Protein AF-A0A4Q1KDC5-F1 (afdb_monomer)

Mean predicted aligned error: 5.72 Å

Solvent-accessible surface area (backbone atoms only — not comparable to full-atom values): 8717 Å² total; per-residue (Å²): 98,56,55,63,72,27,31,65,87,78,58,46,67,52,61,48,80,42,80,49,86,66,53,75,82,44,63,46,51,32,33,32,24,74,80,78,66,52,34,23,33,65,55,62,52,84,46,27,82,59,33,82,84,39,62,43,54,43,39,74,58,56,58,97,79,34,64,72,46,90,85,23,67,62,53,69,46,56,68,64,36,50,54,49,54,52,47,41,71,77,68,51,86,58,68,47,60,67,56,30,37,58,31,81,89,41,100,75,36,44,57,71,63,51,44,98,85,69,47,74,42,63,95,60,50,24,48,23,32,39,50,40,62,72,52,51,48,57,50,52,51,51,56,53,61,64,64,70,75,120

Structure (mmCIF, N/CA/C/O backbone):
data_AF-A0A4Q1KDC5-F1
#
_entry.id   AF-A0A4Q1KDC5-F1
#
loop_
_atom_site.group_PDB
_atom_site.id
_atom_site.type_symbol
_atom_site.label_atom_id
_atom_site.label_alt_id
_atom_site.label_comp_id
_atom_site.label_asym_id
_atom_site.label_entity_id
_atom_site.label_seq_id
_atom_site.pdbx_PDB_ins_code
_atom_site.Cartn_x
_atom_site.Cartn_y
_atom_site.Cartn_z
_atom_site.occupancy
_atom_site.B_iso_or_equiv
_atom_site.auth_seq_id
_atom_site.auth_comp_id
_atom_site.auth_asym_id
_atom_site.auth_atom_id
_atom_site.pdbx_PDB_model_num
ATOM 1 N N . MET A 1 1 ? 8.330 -9.241 2.606 1.00 61.66 1 MET A N 1
ATOM 2 C CA . MET A 1 1 ? 6.886 -9.536 2.755 1.00 61.66 1 MET A CA 1
ATOM 3 C C . MET A 1 1 ? 6.658 -10.971 2.334 1.00 61.66 1 MET A C 1
ATOM 5 O O . MET A 1 1 ? 7.543 -11.548 1.721 1.00 61.66 1 MET A O 1
ATOM 9 N N . LYS A 1 2 ? 5.514 -11.543 2.694 1.00 80.31 2 LYS A N 1
ATOM 10 C CA . LYS A 1 2 ? 5.098 -12.843 2.160 1.00 80.31 2 LYS A CA 1
ATOM 11 C C . LYS A 1 2 ? 4.669 -12.682 0.698 1.00 80.31 2 LYS A C 1
ATOM 13 O O . LYS A 1 2 ? 4.462 -11.548 0.260 1.00 80.31 2 LYS A O 1
ATOM 18 N N . GLY A 1 3 ? 4.607 -13.791 -0.035 1.00 78.00 3 GLY A N 1
ATOM 19 C CA . GLY A 1 3 ? 4.250 -13.806 -1.453 1.00 78.00 3 GLY A CA 1
ATOM 20 C C . GLY A 1 3 ? 2.840 -13.277 -1.725 1.00 78.00 3 GLY A C 1
ATOM 21 O O . GLY A 1 3 ? 2.031 -13.110 -0.810 1.00 78.00 3 GLY A O 1
ATOM 22 N N . ALA A 1 4 ? 2.546 -13.017 -2.999 1.00 83.94 4 ALA A N 1
ATOM 23 C CA . ALA A 1 4 ? 1.247 -12.522 -3.464 1.00 83.94 4 ALA A CA 1
ATOM 24 C C . ALA A 1 4 ? 0.065 -13.430 -3.067 1.00 83.94 4 ALA A C 1
ATOM 26 O O . ALA A 1 4 ? -1.047 -12.964 -2.815 1.00 83.94 4 ALA A O 1
ATOM 27 N N . ASP A 1 5 ? 0.319 -14.732 -2.968 1.00 87.19 5 ASP A N 1
ATOM 28 C CA . ASP A 1 5 ? -0.627 -15.799 -2.642 1.00 87.19 5 ASP A CA 1
ATOM 29 C C . ASP A 1 5 ? -0.627 -16.187 -1.149 1.00 87.19 5 ASP A C 1
ATOM 31 O O . ASP A 1 5 ? -1.257 -17.163 -0.741 1.00 87.19 5 ASP A O 1
ATOM 35 N N . GLN A 1 6 ? 0.065 -15.426 -0.300 1.00 92.50 6 GLN A N 1
ATOM 36 C CA . GLN A 1 6 ? 0.235 -15.751 1.112 1.00 92.50 6 GLN A CA 1
ATOM 37 C C . GLN A 1 6 ? -0.365 -14.693 2.029 1.00 92.50 6 GLN A C 1
ATOM 39 O O . GLN A 1 6 ? -0.186 -13.489 1.853 1.00 92.50 6 GLN A O 1
ATOM 44 N N . CYS A 1 7 ? -1.008 -15.153 3.103 1.00 94.69 7 CYS A N 1
ATOM 45 C CA . CYS A 1 7 ? -1.509 -14.267 4.143 1.00 94.69 7 CYS A CA 1
ATOM 46 C C . CYS A 1 7 ? -0.368 -13.448 4.774 1.00 94.69 7 CYS A C 1
ATOM 48 O O . CYS A 1 7 ? 0.536 -14.047 5.372 1.00 94.69 7 CYS A O 1
ATOM 50 N N . PRO A 1 8 ? -0.438 -12.102 4.789 1.00 93.38 8 PRO A N 1
ATOM 51 C CA . PRO A 1 8 ? 0.622 -11.259 5.337 1.00 93.38 8 PRO A CA 1
ATOM 52 C C . PRO A 1 8 ? 0.882 -11.506 6.829 1.00 93.38 8 PRO A C 1
ATOM 54 O O . PRO A 1 8 ? 2.013 -11.354 7.295 1.00 93.38 8 PRO A O 1
ATOM 57 N N . ARG A 1 9 ? -0.105 -12.021 7.576 1.00 93.31 9 ARG A N 1
ATOM 58 C CA . ARG A 1 9 ? 0.010 -12.300 9.016 1.00 93.31 9 ARG A CA 1
ATOM 59 C C . ARG A 1 9 ? 0.535 -13.693 9.358 1.00 93.31 9 ARG A C 1
ATOM 61 O O . ARG A 1 9 ? 1.488 -13.785 10.124 1.00 93.31 9 ARG A O 1
ATOM 68 N N . CYS A 1 10 ? 0.063 -14.762 8.706 1.00 94.62 10 CYS A N 1
ATOM 69 C CA . CYS A 1 10 ? 0.458 -16.143 9.055 1.00 94.62 10 CYS A CA 1
ATOM 70 C C . CYS A 1 10 ? 1.095 -16.982 7.926 1.00 94.62 10 CYS A C 1
ATOM 72 O O . CYS A 1 10 ? 1.433 -18.129 8.171 1.00 94.62 10 CYS A O 1
ATOM 74 N N . ALA A 1 11 ? 1.282 -16.436 6.715 1.00 93.81 11 ALA A N 1
ATOM 75 C CA . ALA A 1 11 ? 1.829 -17.144 5.538 1.00 93.81 11 ALA A CA 1
ATOM 76 C C . ALA A 1 11 ? 0.982 -18.299 4.991 1.00 93.81 11 ALA A C 1
ATOM 78 O O . ALA A 1 11 ? 1.362 -18.914 3.997 1.00 93.81 11 ALA A O 1
ATOM 79 N N . SER A 1 12 ? -0.189 -18.552 5.578 1.00 95.75 12 SER A N 1
ATOM 80 C CA . SER A 1 12 ? -1.162 -19.482 5.018 1.00 95.75 12 SER A CA 1
ATOM 81 C C . SER A 1 12 ? -1.530 -19.089 3.586 1.00 95.75 12 SER A C 1
ATOM 83 O O . SER A 1 12 ? -1.809 -17.919 3.316 1.00 95.75 12 SER A O 1
ATOM 85 N N . ARG A 1 13 ? -1.578 -20.093 2.707 1.00 95.31 13 ARG A N 1
ATOM 86 C CA . ARG A 1 13 ? -2.133 -20.012 1.346 1.00 95.31 13 ARG A CA 1
ATOM 87 C C . ARG A 1 13 ? -3.637 -20.312 1.313 1.00 95.31 13 ARG A C 1
ATOM 89 O O . ARG A 1 13 ? -4.276 -20.200 0.279 1.00 95.31 13 ARG A O 1
ATOM 96 N N . ARG A 1 14 ? -4.231 -20.697 2.451 1.00 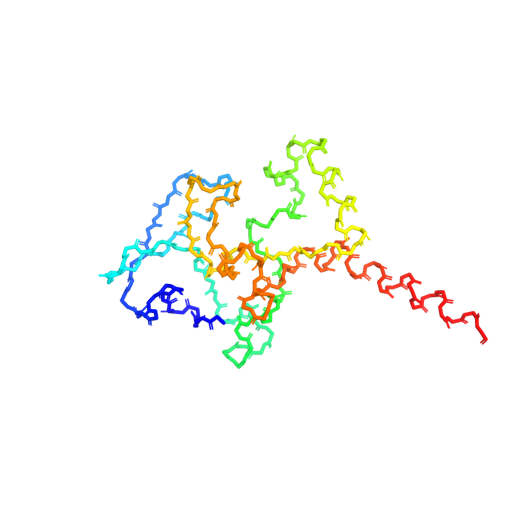97.00 14 ARG A N 1
ATOM 97 C CA . ARG A 1 14 ? -5.678 -20.908 2.565 1.00 97.00 14 ARG A CA 1
ATOM 98 C C . ARG A 1 14 ? -6.364 -19.554 2.685 1.00 97.00 14 ARG A C 1
ATOM 100 O O . ARG A 1 14 ? -6.318 -18.932 3.752 1.00 97.00 14 ARG A O 1
ATOM 107 N N . HIS A 1 15 ? -7.005 -19.118 1.612 1.00 96.81 15 HIS A N 1
ATOM 108 C CA . HIS A 1 15 ? -7.730 -17.858 1.566 1.00 96.81 15 HIS A CA 1
ATOM 109 C C . HIS A 1 15 ? -8.951 -17.927 0.648 1.00 96.81 15 HIS A C 1
ATOM 111 O O . HIS A 1 15 ? -9.048 -18.801 -0.210 1.00 96.81 15 HIS A O 1
ATOM 117 N N . SER A 1 16 ? -9.864 -16.982 0.835 1.00 96.56 16 SER A N 1
ATOM 118 C CA . SER A 1 16 ? -11.010 -16.737 -0.037 1.00 96.56 16 SER A CA 1
ATOM 119 C C . SER A 1 16 ? -11.033 -15.269 -0.435 1.00 96.56 16 SER A C 1
ATOM 121 O O . SER A 1 16 ? -10.729 -14.405 0.392 1.00 96.56 16 SER A O 1
ATOM 123 N N . ASP A 1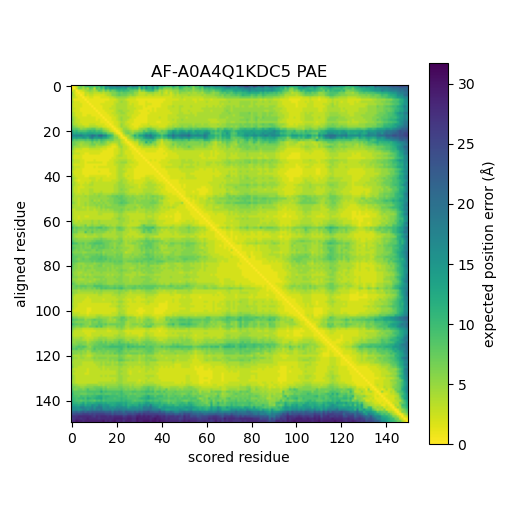 17 ? -11.419 -14.993 -1.672 1.00 95.75 17 ASP A N 1
ATOM 124 C CA . ASP A 1 17 ? -11.610 -13.628 -2.147 1.00 95.75 17 ASP A CA 1
ATOM 125 C C . ASP A 1 17 ? -13.067 -13.210 -1.892 1.00 95.75 17 ASP A C 1
ATOM 127 O O . ASP A 1 17 ? -14.005 -13.974 -2.118 1.00 95.75 17 ASP A O 1
ATOM 131 N N . VAL A 1 18 ? -13.246 -12.003 -1.365 1.00 93.19 18 VAL A N 1
ATOM 132 C CA . VAL A 1 18 ? -14.525 -11.425 -0.952 1.00 93.19 18 VAL A CA 1
ATOM 133 C C . VAL A 1 18 ? -14.693 -10.098 -1.679 1.00 93.19 18 VAL A C 1
ATOM 135 O O . VAL A 1 18 ? -13.789 -9.259 -1.664 1.00 93.19 18 VAL A O 1
ATOM 138 N N . GLN A 1 19 ? -15.846 -9.915 -2.321 1.00 91.62 19 GLN A N 1
ATOM 139 C CA . GLN A 1 19 ? -16.219 -8.632 -2.912 1.00 91.62 19 GLN A CA 1
ATOM 140 C C . GLN A 1 19 ? -16.768 -7.702 -1.831 1.00 91.62 19 GLN A C 1
ATOM 142 O O . GLN A 1 19 ? -17.465 -8.146 -0.919 1.00 91.62 19 GLN A O 1
ATOM 147 N N . GLN A 1 20 ? -16.446 -6.419 -1.929 1.00 83.75 20 GLN A N 1
ATOM 148 C CA . GLN A 1 20 ? -16.893 -5.400 -0.993 1.00 83.75 20 GLN A CA 1
ATOM 149 C C . GLN A 1 20 ? -17.209 -4.083 -1.704 1.00 83.75 20 GLN A C 1
ATOM 151 O O . GLN A 1 20 ? -16.537 -3.691 -2.661 1.00 83.75 20 GLN A O 1
ATOM 156 N N . ASP A 1 21 ? -18.229 -3.397 -1.194 1.00 76.62 21 ASP A N 1
ATOM 157 C CA . ASP A 1 21 ? -18.782 -2.186 -1.808 1.00 76.62 21 ASP A CA 1
ATOM 158 C C . ASP A 1 21 ? -18.123 -0.888 -1.299 1.00 76.62 21 ASP A C 1
ATOM 160 O O . ASP A 1 21 ? -18.364 0.199 -1.831 1.00 76.62 21 ASP A O 1
ATOM 164 N N . LEU A 1 22 ? -17.247 -0.973 -0.292 1.00 67.38 22 LEU A N 1
ATOM 165 C CA . LEU A 1 22 ? -16.485 0.141 0.292 1.00 67.38 22 LEU A CA 1
ATOM 166 C C . LEU A 1 22 ? -15.272 0.511 -0.589 1.00 67.38 22 LEU A C 1
ATOM 168 O O . LEU A 1 22 ? -14.118 0.532 -0.156 1.00 67.38 22 LEU A O 1
ATOM 172 N N . THR A 1 23 ? -15.558 0.861 -1.841 1.00 63.34 23 THR A N 1
ATOM 173 C CA . THR A 1 23 ? -14.580 1.074 -2.924 1.00 63.34 23 THR A CA 1
ATOM 174 C C . THR A 1 23 ? -13.823 2.404 -2.873 1.00 63.34 23 THR A C 1
ATOM 176 O O . THR A 1 23 ? -12.963 2.659 -3.716 1.00 63.34 23 THR A O 1
ATOM 179 N N . LYS A 1 24 ? -14.129 3.289 -1.914 1.00 64.06 24 LYS A N 1
ATOM 180 C CA . LYS A 1 24 ? -13.470 4.606 -1.838 1.00 64.06 24 LYS A CA 1
ATOM 181 C C . LYS A 1 24 ? -12.012 4.482 -1.393 1.00 64.06 24 LYS A C 1
ATOM 183 O O . LYS A 1 24 ? -11.137 5.096 -1.990 1.00 64.06 24 LYS A O 1
ATOM 188 N N . PHE A 1 25 ? -11.768 3.676 -0.367 1.00 72.06 25 PHE A N 1
ATOM 189 C CA . PHE A 1 25 ? -10.452 3.536 0.255 1.00 72.06 25 PHE A CA 1
ATOM 190 C C . PHE A 1 25 ? -9.810 2.180 -0.065 1.00 72.06 25 PHE A C 1
ATOM 192 O O . PHE A 1 25 ? -8.619 2.093 -0.356 1.00 72.06 25 PHE A O 1
ATOM 199 N N . TYR A 1 26 ? -10.620 1.121 -0.093 1.00 82.19 26 TYR A N 1
ATOM 200 C CA . TYR A 1 26 ? -10.155 -0.237 -0.332 1.00 82.19 26 TYR A CA 1
ATOM 201 C C . TYR A 1 26 ? -10.440 -0.704 -1.762 1.00 82.19 26 TYR A C 1
ATOM 203 O O . TYR A 1 26 ? -11.329 -0.196 -2.447 1.00 82.19 26 TYR A O 1
ATOM 211 N N . ALA A 1 27 ? -9.704 -1.715 -2.214 1.00 84.00 27 ALA A N 1
ATOM 212 C CA . ALA A 1 27 ? -10.034 -2.435 -3.438 1.00 84.00 27 ALA A CA 1
ATOM 213 C C . ALA A 1 27 ? -11.377 -3.176 -3.308 1.00 84.00 27 ALA A C 1
ATOM 215 O O . ALA A 1 27 ? -11.706 -3.706 -2.248 1.00 84.00 27 ALA A O 1
ATOM 216 N N . THR A 1 28 ? -12.099 -3.290 -4.427 1.00 87.62 28 THR A N 1
ATOM 217 C CA . THR A 1 28 ? -13.372 -4.031 -4.528 1.00 87.62 28 THR A CA 1
ATOM 218 C C . THR A 1 28 ? -13.237 -5.490 -4.104 1.00 87.6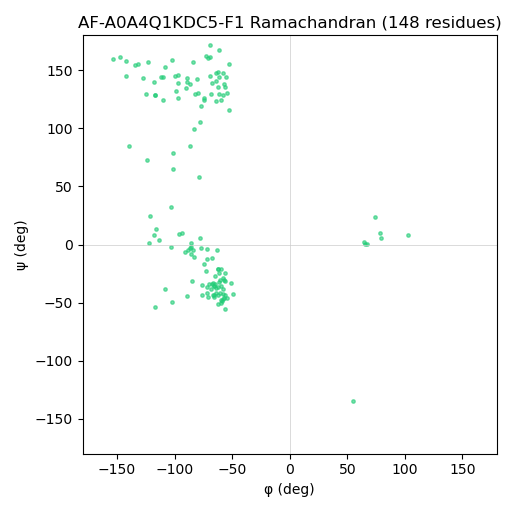2 28 THR A C 1
ATOM 220 O O . THR A 1 28 ? -14.175 -6.078 -3.586 1.00 87.62 28 THR A O 1
ATOM 223 N N . THR A 1 29 ? -12.061 -6.083 -4.299 1.00 91.19 29 THR A N 1
ATOM 224 C CA . THR A 1 29 ? -11.768 -7.444 -3.855 1.00 91.19 29 THR A CA 1
ATOM 225 C C . THR A 1 29 ? -10.771 -7.411 -2.708 1.00 91.19 29 THR A C 1
ATOM 227 O O . THR A 1 29 ? -9.661 -6.891 -2.849 1.00 91.19 29 THR A O 1
ATOM 230 N N . LEU A 1 30 ? -11.157 -8.016 -1.588 1.00 93.25 30 LEU A N 1
ATOM 231 C CA . LEU A 1 30 ? -10.271 -8.327 -0.475 1.00 93.25 30 LEU A CA 1
ATOM 232 C C . LEU A 1 30 ? -10.062 -9.830 -0.396 1.00 93.25 30 LEU A C 1
ATOM 234 O O . LEU A 1 30 ? -10.981 -10.614 -0.606 1.00 93.25 30 LEU A O 1
ATOM 238 N N . ARG A 1 31 ? -8.857 -10.235 -0.029 1.00 95.44 31 ARG A N 1
ATOM 239 C CA . ARG A 1 31 ? -8.538 -11.621 0.277 1.00 95.44 31 ARG A CA 1
ATOM 240 C C . ARG A 1 31 ? -8.568 -11.815 1.781 1.00 95.44 31 ARG A C 1
ATOM 242 O O . ARG A 1 31 ? -7.972 -11.025 2.507 1.00 95.44 31 ARG A O 1
ATOM 249 N N . VAL A 1 32 ? -9.242 -12.860 2.248 1.00 96.69 32 VAL A N 1
ATOM 250 C CA . VAL A 1 32 ? -9.390 -13.182 3.673 1.00 96.69 32 VAL A CA 1
ATOM 251 C C . VAL A 1 32 ? -8.730 -14.522 3.964 1.00 96.69 32 VAL A C 1
ATOM 253 O O . VAL A 1 32 ? -8.981 -15.520 3.290 1.00 96.69 32 VAL A O 1
ATOM 256 N N . CYS A 1 33 ? -7.863 -14.565 4.974 1.00 97.75 33 CYS A N 1
ATOM 257 C CA . CYS A 1 33 ? -7.166 -15.787 5.353 1.00 97.75 33 CYS A CA 1
ATOM 258 C C . CYS A 1 33 ? -8.118 -16.740 6.074 1.00 97.75 33 CYS A C 1
ATOM 260 O O . CYS A 1 33 ? -8.627 -16.417 7.143 1.00 97.75 33 CYS A O 1
ATOM 262 N N . GLY A 1 34 ? -8.244 -17.968 5.576 1.00 97.31 34 GLY A N 1
ATOM 263 C CA . GLY A 1 34 ? -9.031 -19.016 6.225 1.00 97.31 34 GLY A CA 1
ATOM 264 C C . GLY A 1 34 ? -8.403 -19.589 7.502 1.00 97.31 34 GLY A C 1
ATOM 265 O O . GLY A 1 34 ? -9.009 -20.454 8.119 1.00 97.31 34 GLY A O 1
ATOM 266 N N . ASN A 1 35 ? -7.191 -19.162 7.881 1.00 97.06 35 ASN A N 1
ATOM 267 C CA . ASN A 1 35 ? -6.528 -19.599 9.116 1.00 97.06 35 ASN A CA 1
ATOM 268 C C . ASN A 1 35 ? -6.605 -18.548 10.233 1.00 97.06 35 ASN A C 1
ATOM 270 O O . ASN A 1 35 ? -6.971 -18.870 11.354 1.00 97.06 35 ASN A O 1
ATOM 274 N N . CYS A 1 36 ? -6.254 -17.289 9.945 1.00 96.94 36 CYS A N 1
ATOM 275 C CA . CYS A 1 36 ? -6.202 -16.231 10.964 1.00 96.94 36 CYS A CA 1
ATOM 276 C C . CYS A 1 36 ? -7.176 -15.072 10.721 1.00 96.94 36 CYS A C 1
ATOM 278 O O . CYS A 1 36 ? -7.049 -14.039 11.373 1.00 96.94 36 CYS A O 1
ATOM 280 N N . GLY A 1 37 ? -8.082 -15.189 9.742 1.00 96.12 37 GLY A N 1
ATOM 281 C CA . GLY A 1 37 ? -9.121 -14.193 9.444 1.00 96.12 37 GLY A CA 1
ATOM 282 C C . GLY A 1 37 ? -8.613 -12.848 8.918 1.00 96.12 37 GLY A C 1
ATOM 283 O O . GLY A 1 37 ? -9.402 -11.952 8.653 1.00 96.12 37 GLY A O 1
ATOM 284 N N . THR A 1 38 ? -7.300 -12.678 8.761 1.00 96.50 38 THR A N 1
ATOM 285 C CA . THR A 1 38 ? -6.712 -11.429 8.267 1.00 96.50 38 THR A CA 1
ATOM 286 C C . THR A 1 38 ? -7.201 -11.137 6.856 1.00 96.50 38 THR A C 1
ATOM 288 O O . THR A 1 38 ? -7.078 -12.010 5.999 1.00 96.50 38 THR A O 1
ATOM 291 N N . ALA A 1 39 ? -7.700 -9.925 6.619 1.00 95.00 39 ALA A N 1
ATOM 292 C CA . ALA A 1 39 ? -8.051 -9.426 5.296 1.00 95.00 39 ALA A CA 1
ATOM 293 C C . ALA A 1 39 ? -6.912 -8.571 4.717 1.00 95.00 39 ALA A C 1
ATOM 295 O O . ALA A 1 39 ? -6.215 -7.894 5.470 1.00 95.00 39 ALA A O 1
ATOM 296 N N . TRP A 1 40 ? -6.698 -8.605 3.403 1.00 94.38 40 TRP A N 1
ATOM 297 C CA . TRP A 1 40 ? -5.744 -7.738 2.704 1.00 94.38 40 TRP A CA 1
ATOM 298 C C . TRP A 1 40 ? -6.152 -7.528 1.250 1.00 94.38 40 TRP A C 1
ATOM 300 O O . TRP A 1 40 ? -6.880 -8.334 0.672 1.00 94.38 40 TRP A O 1
ATOM 310 N N . GLU A 1 41 ? -5.644 -6.464 0.635 1.00 92.81 41 GLU A N 1
ATOM 311 C CA . GLU A 1 41 ? -5.790 -6.285 -0.806 1.00 92.81 41 GLU A CA 1
ATOM 312 C C . GLU A 1 41 ? -4.799 -7.185 -1.552 1.00 92.81 41 GLU A C 1
ATOM 314 O O . GLU A 1 41 ? -3.583 -7.021 -1.364 1.00 92.81 41 GLU A O 1
ATOM 319 N N . PRO A 1 42 ? -5.270 -8.122 -2.394 1.00 92.38 42 PRO A N 1
ATOM 320 C CA . PRO A 1 42 ? -4.380 -8.958 -3.180 1.00 92.38 42 PRO A CA 1
ATOM 321 C C . PRO A 1 42 ? -3.666 -8.135 -4.261 1.00 92.38 42 PRO A C 1
ATOM 323 O O . PRO A 1 42 ? -4.079 -7.031 -4.631 1.00 92.38 42 PRO A O 1
ATOM 326 N N . PHE A 1 43 ? -2.569 -8.688 -4.767 1.00 91.31 43 PHE A N 1
ATOM 327 C CA . PHE A 1 43 ? -1.852 -8.183 -5.932 1.00 91.31 43 PHE A CA 1
ATOM 328 C C . PHE A 1 43 ? -1.344 -9.356 -6.761 1.00 91.31 43 PHE A C 1
ATOM 330 O O . PHE A 1 43 ? -1.156 -10.448 -6.232 1.00 91.31 43 PHE A O 1
ATOM 337 N N . GLU A 1 44 ? -1.086 -9.109 -8.040 1.00 90.62 44 GLU A N 1
ATOM 338 C CA . GLU A 1 44 ? -0.532 -10.107 -8.950 1.00 90.62 44 GLU A CA 1
ATOM 339 C C . GLU A 1 44 ? 0.997 -10.081 -8.930 1.00 90.62 44 GLU A C 1
ATOM 341 O O . GLU A 1 44 ? 1.607 -9.008 -8.929 1.00 90.62 44 GLU A O 1
ATOM 346 N N . VAL A 1 45 ? 1.634 -11.255 -8.973 1.00 90.56 45 VAL A N 1
ATOM 347 C CA . VAL A 1 45 ? 3.105 -11.366 -9.049 1.00 90.56 45 VAL A CA 1
ATOM 348 C C . VAL A 1 45 ? 3.642 -10.683 -10.309 1.00 90.56 45 VAL A C 1
ATOM 350 O O . VAL A 1 45 ? 4.679 -10.027 -10.264 1.00 90.56 45 VAL A O 1
ATOM 353 N N . SER A 1 46 ? 2.907 -10.761 -11.420 1.00 92.19 46 SER A N 1
ATOM 354 C CA . SER A 1 46 ? 3.264 -10.118 -12.692 1.00 92.19 46 SER A CA 1
ATOM 355 C C . SER A 1 46 ? 3.336 -8.588 -12.605 1.00 92.19 46 SER A C 1
ATOM 357 O O . SER A 1 46 ? 4.026 -7.951 -13.405 1.00 92.19 46 SER A O 1
ATOM 359 N N . ALA A 1 47 ? 2.688 -7.981 -11.604 1.00 91.38 47 ALA A N 1
ATOM 360 C CA . ALA A 1 47 ? 2.790 -6.551 -11.348 1.00 91.38 47 ALA A CA 1
ATOM 361 C C . ALA A 1 47 ? 4.160 -6.149 -10.769 1.00 91.38 47 ALA A C 1
ATOM 363 O O . ALA A 1 47 ? 4.460 -4.955 -10.717 1.00 91.38 47 ALA A O 1
ATOM 364 N N . LEU A 1 48 ? 4.993 -7.100 -10.332 1.00 92.12 48 LEU A N 1
ATOM 365 C CA . LEU A 1 48 ? 6.337 -6.852 -9.809 1.00 92.12 48 LEU A CA 1
ATOM 366 C C . LEU A 1 48 ? 7.396 -6.870 -10.934 1.00 92.12 48 LEU A C 1
ATOM 368 O O . LEU A 1 48 ? 7.296 -7.664 -11.876 1.00 92.12 48 LEU A O 1
ATOM 372 N N . PRO A 1 49 ? 8.432 -6.012 -10.860 1.00 91.44 49 PRO A N 1
ATOM 373 C CA . PRO A 1 49 ? 9.500 -5.955 -11.863 1.00 91.44 49 PRO A CA 1
ATOM 374 C C . PRO A 1 49 ? 10.345 -7.239 -11.929 1.00 91.44 49 PRO A C 1
ATOM 376 O O . PRO A 1 49 ? 10.723 -7.647 -13.026 1.00 91.44 49 PRO A O 1
ATOM 379 N N . HIS A 1 50 ? 10.554 -7.906 -10.791 1.00 89.06 50 HIS A N 1
ATOM 380 C CA . HIS A 1 50 ? 11.373 -9.121 -10.664 1.00 89.06 50 HIS A CA 1
ATOM 381 C C . HIS A 1 50 ? 10.576 -10.313 -10.103 1.00 89.06 50 HIS A C 1
ATOM 383 O O . HIS A 1 50 ? 11.129 -11.219 -9.490 1.00 89.06 50 HIS A O 1
ATOM 389 N N . GLY A 1 51 ? 9.249 -10.308 -10.279 1.00 88.31 51 GLY A N 1
ATOM 390 C CA . GLY A 1 51 ? 8.386 -11.400 -9.822 1.00 88.31 51 GLY A CA 1
ATOM 391 C C . GLY A 1 51 ? 8.541 -11.706 -8.327 1.00 88.31 51 GLY A C 1
ATOM 392 O O . GLY A 1 51 ? 8.554 -10.796 -7.499 1.00 88.31 51 GLY A O 1
ATOM 393 N N . GLU A 1 52 ? 8.634 -12.992 -7.982 1.00 86.31 52 GLU A N 1
ATOM 394 C CA . GLU A 1 52 ? 8.728 -13.459 -6.590 1.00 86.31 52 GLU A CA 1
ATOM 395 C C . GLU A 1 52 ? 10.096 -13.222 -5.936 1.00 86.31 52 GLU A C 1
ATOM 397 O O . GLU A 1 52 ? 10.180 -13.262 -4.709 1.00 86.31 52 GLU A O 1
ATOM 402 N N . GLU A 1 53 ? 11.146 -12.955 -6.718 1.00 87.25 53 GLU A N 1
ATOM 403 C CA . GLU A 1 53 ? 12.509 -12.745 -6.208 1.00 87.25 53 GLU A CA 1
ATOM 404 C C . GLU A 1 53 ? 12.607 -11.453 -5.387 1.00 87.25 53 GLU A C 1
ATOM 406 O O . GLU A 1 53 ? 13.287 -11.403 -4.361 1.00 87.25 53 GLU A O 1
ATOM 411 N N . GLU A 1 54 ? 11.844 -10.426 -5.779 1.00 87.38 54 GLU A N 1
ATOM 412 C CA . GLU A 1 54 ? 11.777 -9.145 -5.076 1.00 87.38 54 GLU A CA 1
ATOM 413 C C . GLU A 1 54 ? 10.338 -8.776 -4.675 1.00 87.38 54 GLU A C 1
ATOM 415 O O . GLU A 1 54 ? 9.740 -7.830 -5.203 1.00 87.38 54 GLU A O 1
ATOM 420 N N . PRO A 1 55 ? 9.755 -9.446 -3.664 1.00 85.81 55 PRO A N 1
ATOM 421 C CA . PRO A 1 55 ? 8.358 -9.242 -3.280 1.00 85.81 55 PRO A CA 1
ATOM 422 C C . PRO A 1 55 ? 8.095 -7.850 -2.684 1.00 85.81 55 PRO A C 1
ATOM 424 O O . PRO A 1 55 ? 6.942 -7.462 -2.491 1.00 85.81 55 PRO A O 1
ATOM 427 N N . LEU A 1 56 ? 9.149 -7.098 -2.356 1.00 88.69 56 LEU A N 1
ATOM 428 C CA . LEU A 1 56 ? 9.090 -5.737 -1.820 1.00 88.69 56 LEU A CA 1
ATOM 429 C C . LEU A 1 56 ? 9.419 -4.655 -2.855 1.00 88.69 56 LEU A C 1
ATOM 431 O O . LEU A 1 56 ? 9.330 -3.474 -2.520 1.00 88.69 56 LEU A O 1
ATOM 435 N N . ALA A 1 57 ? 9.754 -5.027 -4.094 1.00 90.69 57 ALA A N 1
ATOM 436 C CA . ALA A 1 57 ? 9.960 -4.058 -5.158 1.00 90.69 57 ALA A CA 1
ATOM 437 C C . ALA A 1 57 ? 8.671 -3.271 -5.429 1.00 90.69 57 ALA A C 1
ATOM 439 O O . ALA A 1 57 ? 7.559 -3.806 -5.355 1.00 90.69 57 ALA A O 1
ATOM 440 N N . ALA A 1 58 ? 8.813 -1.987 -5.757 1.00 93.12 58 ALA A N 1
ATOM 441 C CA . ALA A 1 58 ? 7.682 -1.180 -6.195 1.00 93.12 58 ALA A CA 1
ATOM 442 C C . ALA A 1 58 ? 7.096 -1.759 -7.494 1.00 93.12 58 ALA A C 1
ATOM 444 O O . ALA A 1 58 ? 7.840 -2.069 -8.427 1.00 93.12 58 ALA A O 1
ATOM 445 N N . PHE A 1 59 ? 5.765 -1.856 -7.576 1.00 94.38 59 PHE A N 1
ATOM 446 C CA . PHE A 1 59 ? 5.061 -2.381 -8.754 1.00 94.38 59 PHE A CA 1
ATOM 447 C C . PHE A 1 59 ? 5.480 -1.689 -10.049 1.00 94.38 59 PHE A C 1
ATOM 449 O O . PHE A 1 59 ? 5.874 -0.533 -10.014 1.00 94.38 59 PHE A O 1
ATOM 456 N N . ARG A 1 60 ? 5.338 -2.345 -11.201 1.00 93.81 60 ARG A N 1
ATOM 457 C C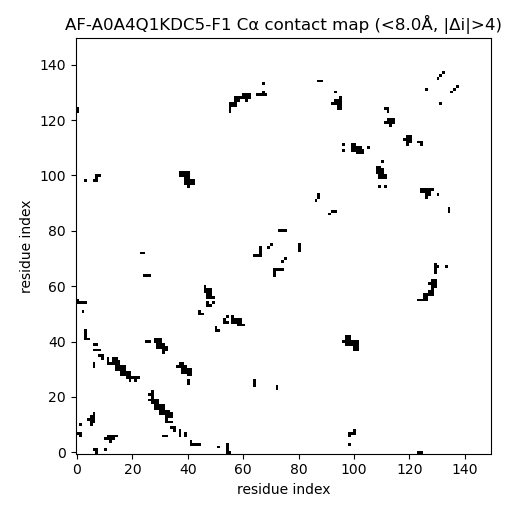A . ARG A 1 60 ? 5.618 -1.755 -12.523 1.00 93.81 60 ARG A CA 1
ATOM 458 C C . ARG A 1 60 ? 4.783 -0.499 -12.789 1.00 93.81 60 ARG A C 1
ATOM 460 O O . ARG A 1 60 ? 5.293 0.479 -13.324 1.00 93.81 60 ARG A O 1
ATOM 467 N N . HIS A 1 61 ? 3.526 -0.508 -12.348 1.00 93.06 61 HIS A N 1
ATOM 468 C CA . HIS A 1 61 ? 2.575 0.589 -12.525 1.00 93.06 61 HIS A CA 1
ATOM 469 C C . HIS A 1 61 ? 1.870 0.930 -11.200 1.00 93.06 61 HIS A C 1
ATOM 471 O O . HIS A 1 61 ? 1.792 0.073 -10.313 1.00 93.06 61 HIS A O 1
ATOM 477 N N . PRO A 1 62 ? 1.363 2.166 -11.026 1.00 91.38 62 PRO A N 1
ATOM 478 C CA . PRO A 1 62 ? 0.490 2.502 -9.903 1.00 91.38 62 PRO A CA 1
ATOM 479 C C . PRO A 1 62 ? -0.728 1.569 -9.843 1.00 91.38 62 PRO A C 1
ATOM 481 O O . PRO A 1 62 ? -1.258 1.167 -10.877 1.00 91.38 62 PRO A O 1
ATOM 484 N N . CYS A 1 63 ? -1.186 1.219 -8.638 1.00 87.50 63 CYS A N 1
ATOM 485 C CA . CYS A 1 63 ? -2.379 0.386 -8.489 1.00 87.50 63 CYS A CA 1
ATOM 486 C C . CYS A 1 63 ? -3.665 1.146 -8.863 1.00 87.50 63 CYS A C 1
ATOM 488 O O . CYS A 1 63 ? -3.712 2.376 -8.860 1.00 87.50 63 CYS A O 1
ATOM 490 N N . ASN 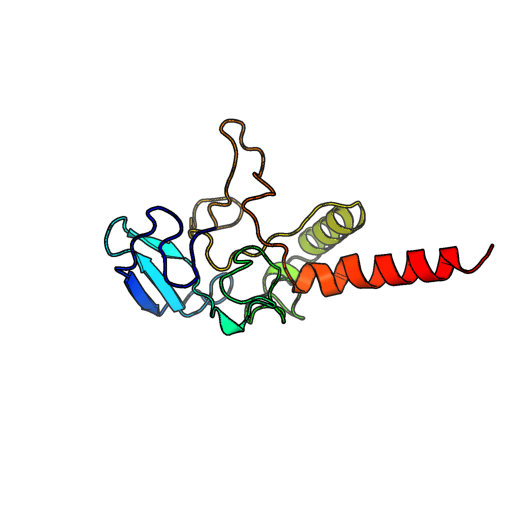A 1 64 ? -4.734 0.403 -9.148 1.00 80.00 64 ASN A N 1
ATOM 491 C CA . ASN A 1 64 ? -6.036 0.953 -9.545 1.00 80.00 64 ASN A CA 1
ATOM 492 C C . ASN A 1 64 ? -6.678 1.877 -8.490 1.00 80.00 64 ASN A C 1
ATOM 494 O O . ASN A 1 64 ? -7.356 2.836 -8.844 1.00 80.00 64 ASN A O 1
ATOM 498 N N . ASN A 1 65 ? -6.422 1.633 -7.205 1.00 85.44 65 ASN A N 1
ATOM 499 C CA . ASN A 1 65 ? -6.832 2.482 -6.085 1.00 85.44 65 ASN A CA 1
ATOM 500 C C . ASN A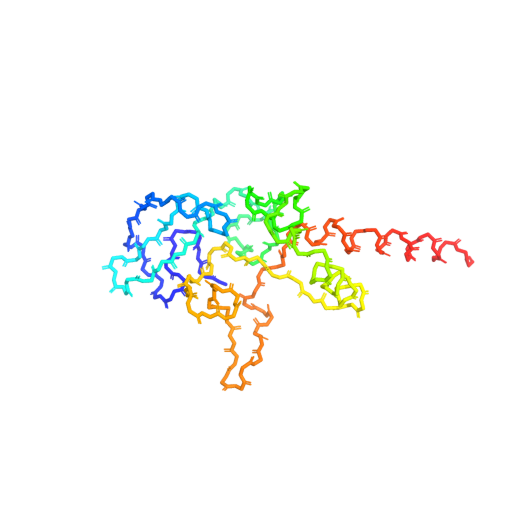 1 65 ? -5.674 3.328 -5.521 1.00 85.44 65 ASN A C 1
ATOM 502 O O . ASN A 1 65 ? -5.616 3.593 -4.327 1.00 85.44 65 ASN A O 1
ATOM 506 N N . CYS A 1 66 ? -4.720 3.744 -6.359 1.00 87.25 66 CYS A N 1
ATOM 507 C CA . CYS A 1 66 ? -3.569 4.532 -5.912 1.00 87.25 66 CYS A CA 1
ATOM 508 C C . CYS A 1 66 ? -3.965 5.949 -5.471 1.00 87.25 66 CYS A C 1
ATOM 510 O O . CYS A 1 66 ? -4.567 6.679 -6.258 1.00 87.25 66 CYS A O 1
ATOM 512 N N . ALA A 1 67 ? -3.542 6.378 -4.279 1.00 89.06 67 ALA A N 1
ATOM 513 C CA . ALA A 1 67 ? -3.774 7.734 -3.760 1.00 89.06 67 ALA A CA 1
ATOM 514 C C . ALA A 1 67 ? -3.244 8.859 -4.677 1.00 89.06 67 ALA A C 1
ATOM 516 O O . ALA A 1 67 ? -3.767 9.968 -4.666 1.00 89.06 67 ALA A O 1
ATOM 517 N N . PHE A 1 68 ? -2.247 8.570 -5.520 1.00 90.31 68 PHE A N 1
ATOM 518 C CA . PHE A 1 68 ? -1.649 9.531 -6.458 1.00 90.31 68 PHE A CA 1
ATOM 519 C C . PHE A 1 68 ? -2.380 9.614 -7.808 1.00 90.31 68 PHE A C 1
ATOM 521 O O . PHE A 1 68 ? -2.009 10.422 -8.657 1.00 90.31 68 PHE A O 1
ATOM 528 N N . ARG A 1 69 ? -3.421 8.800 -8.049 1.00 88.44 69 ARG A N 1
ATOM 529 C CA . ARG A 1 69 ? -4.248 8.938 -9.261 1.00 88.44 69 ARG A CA 1
ATOM 530 C C . ARG A 1 69 ? -5.057 10.232 -9.184 1.00 88.44 69 ARG A C 1
ATOM 532 O O . ARG A 1 69 ? -5.513 10.602 -8.108 1.00 88.44 69 ARG A O 1
ATOM 539 N N . LYS A 1 70 ? -5.272 10.903 -10.316 1.00 86.38 70 LYS A N 1
ATOM 540 C CA . LYS A 1 70 ? -6.091 12.121 -10.366 1.00 86.38 70 LYS A CA 1
ATOM 541 C C . LYS A 1 70 ? -7.503 11.839 -9.840 1.00 86.38 70 LYS A C 1
ATOM 543 O O . LYS A 1 70 ? -8.154 10.913 -10.320 1.00 86.38 70 LYS A O 1
ATOM 548 N N . GLY A 1 71 ? -7.968 12.653 -8.892 1.00 84.56 71 GLY A N 1
ATOM 549 C CA . GLY A 1 71 ? -9.309 12.520 -8.313 1.00 84.56 71 GLY A CA 1
ATOM 550 C C . GLY A 1 71 ? -9.449 11.338 -7.353 1.00 84.56 71 GLY A C 1
ATOM 551 O O . GLY A 1 71 ? -10.553 10.825 -7.170 1.00 84.56 71 GLY A O 1
ATOM 552 N N . SER A 1 72 ? -8.341 10.872 -6.771 1.00 87.25 72 SER A N 1
ATOM 553 C CA . SER A 1 72 ? -8.392 9.909 -5.676 1.00 87.25 72 SER A CA 1
ATOM 554 C C . SER A 1 72 ? -9.204 10.477 -4.499 1.00 87.25 72 SER A C 1
ATOM 556 O O . SER A 1 72 ? -9.198 11.691 -4.279 1.00 87.25 72 SER A O 1
ATOM 558 N N . PRO A 1 73 ? -9.911 9.643 -3.721 1.00 84.50 73 PRO A N 1
ATOM 559 C CA . PRO A 1 73 ? -10.604 10.112 -2.522 1.00 84.50 73 PRO A CA 1
ATOM 560 C C . PRO A 1 73 ? -9.665 10.773 -1.510 1.00 84.50 73 PRO A C 1
ATOM 562 O O . PRO A 1 73 ? -10.079 11.698 -0.821 1.00 84.50 73 PRO A O 1
ATOM 565 N N . GLU A 1 74 ? -8.397 10.363 -1.476 1.00 86.25 74 GLU A N 1
ATOM 566 C CA . GLU A 1 74 ? -7.350 10.979 -0.659 1.00 86.25 74 GLU A CA 1
ATOM 567 C C . GLU A 1 74 ? -7.036 12.429 -1.074 1.00 86.25 74 GLU A C 1
ATOM 569 O O . GLU A 1 74 ? -6.626 13.219 -0.235 1.00 86.25 74 GLU A O 1
ATOM 574 N N . GLN A 1 75 ? -7.262 12.800 -2.341 1.00 88.69 75 GLN A N 1
ATOM 575 C CA . GLN A 1 75 ? -7.110 14.173 -2.849 1.00 88.69 75 GLN A CA 1
ATOM 576 C C . GLN A 1 75 ? -8.344 15.058 -2.603 1.00 88.69 75 GLN A C 1
ATOM 578 O O . GLN A 1 75 ? -8.325 16.237 -2.956 1.00 88.69 75 GLN A O 1
ATOM 583 N N . ALA A 1 76 ? -9.441 14.511 -2.060 1.00 87.81 76 ALA A N 1
ATOM 584 C CA . ALA A 1 76 ? -10.656 15.288 -1.807 1.00 87.81 76 ALA A CA 1
ATOM 585 C C . ALA A 1 76 ? -10.470 16.300 -0.663 1.00 87.81 76 ALA A C 1
ATOM 587 O O . ALA A 1 76 ? -11.024 17.398 -0.725 1.00 87.81 76 ALA A O 1
ATOM 588 N N . ASP A 1 77 ? -9.670 15.940 0.345 1.00 88.81 77 ASP A N 1
ATOM 589 C CA . ASP A 1 77 ? -9.165 16.867 1.356 1.00 88.81 77 ASP A CA 1
ATOM 590 C C . ASP A 1 77 ? -7.929 17.584 0.802 1.00 88.81 77 ASP A C 1
ATOM 592 O O . ASP A 1 77 ? -6.830 17.031 0.767 1.00 88.81 77 ASP A O 1
ATOM 596 N N . LYS A 1 78 ? -8.129 18.811 0.313 1.00 90.50 78 LYS A N 1
ATOM 597 C CA . LYS A 1 78 ? -7.069 19.582 -0.346 1.00 90.50 78 LYS A CA 1
ATOM 598 C C . LYS A 1 78 ? -5.945 19.953 0.615 1.00 90.50 78 LYS A C 1
ATOM 600 O O . LYS A 1 78 ? -4.787 19.800 0.243 1.00 90.50 78 LYS A O 1
ATOM 605 N N . ASP A 1 79 ? -6.286 20.383 1.825 1.00 92.19 79 ASP A N 1
ATOM 606 C CA . ASP A 1 79 ? -5.314 20.867 2.807 1.00 92.19 79 ASP A CA 1
ATOM 607 C C . ASP A 1 79 ? -4.499 19.694 3.368 1.00 92.19 79 ASP A C 1
ATOM 609 O O . ASP A 1 79 ? -3.269 19.764 3.480 1.00 92.19 79 ASP A O 1
ATOM 613 N N . GLY A 1 80 ? -5.169 18.569 3.653 1.00 90.44 80 GLY A N 1
ATOM 614 C CA . GLY A 1 80 ? -4.510 17.330 4.060 1.00 90.44 80 GLY A CA 1
ATOM 615 C C . GLY A 1 80 ? -3.611 16.763 2.961 1.00 90.44 80 GLY A C 1
ATOM 616 O O . GLY A 1 80 ? -2.480 16.343 3.231 1.00 90.44 80 GLY A O 1
ATOM 617 N N . TRP A 1 81 ? -4.070 16.795 1.706 1.00 91.06 81 TRP A N 1
ATOM 618 C CA . TRP A 1 81 ? -3.272 16.355 0.565 1.00 91.06 81 TRP A CA 1
ATOM 619 C C . TRP A 1 81 ? -2.057 17.256 0.328 1.00 91.06 81 TRP A C 1
ATOM 621 O O . TRP A 1 81 ? -0.953 16.745 0.157 1.00 91.06 81 TRP A O 1
ATOM 631 N N . GLU A 1 82 ? -2.219 18.578 0.365 1.00 91.88 82 GLU A N 1
ATOM 632 C CA . GLU A 1 82 ? -1.115 19.531 0.224 1.00 91.88 82 GLU A CA 1
ATOM 633 C C . GLU A 1 82 ? -0.062 19.329 1.319 1.00 91.88 82 GLU A C 1
ATOM 635 O O . GLU A 1 82 ? 1.119 19.153 1.014 1.00 91.88 82 GLU A O 1
ATOM 640 N N . SER A 1 83 ? -0.494 19.228 2.579 1.00 92.50 83 SER A N 1
ATOM 641 C CA . SER A 1 83 ? 0.391 18.932 3.713 1.00 92.50 83 SER A CA 1
ATOM 642 C C . SER A 1 83 ? 1.166 17.628 3.496 1.00 92.50 83 SER A C 1
ATOM 644 O O . SER A 1 83 ? 2.383 17.579 3.684 1.00 92.50 83 SER A O 1
ATOM 646 N N . LYS A 1 84 ? 0.492 16.576 3.010 1.00 90.94 84 LYS A N 1
ATOM 647 C CA . LYS A 1 84 ? 1.139 15.301 2.677 1.00 90.94 84 LYS A CA 1
ATOM 648 C C . LYS A 1 84 ? 2.172 15.457 1.561 1.00 90.94 84 LYS A C 1
ATOM 650 O O . LYS A 1 84 ? 3.259 14.893 1.652 1.00 90.94 84 LYS A O 1
ATOM 655 N N . MET A 1 85 ? 1.855 16.205 0.508 1.00 91.44 85 MET A N 1
ATOM 656 C CA . MET A 1 85 ? 2.774 16.440 -0.608 1.00 91.44 85 MET A CA 1
ATOM 657 C C . MET A 1 85 ? 4.018 17.219 -0.168 1.00 91.44 85 MET A C 1
ATOM 659 O O . MET A 1 85 ? 5.122 16.894 -0.611 1.00 91.44 85 MET A O 1
ATOM 663 N N . ILE A 1 86 ? 3.869 18.178 0.748 1.00 90.94 86 ILE A N 1
ATOM 664 C CA . ILE A 1 86 ? 4.986 18.901 1.367 1.00 90.94 86 ILE A CA 1
ATOM 665 C C . ILE A 1 86 ? 5.886 17.937 2.155 1.00 90.94 86 ILE A C 1
ATOM 667 O O . ILE A 1 86 ? 7.090 17.884 1.903 1.00 90.94 86 ILE A O 1
ATOM 671 N N . GLU A 1 87 ? 5.322 17.117 3.050 1.00 91.19 87 GLU A N 1
ATOM 672 C CA . GLU A 1 87 ? 6.086 16.119 3.820 1.00 91.19 87 GLU A CA 1
ATOM 673 C C . GLU A 1 87 ? 6.899 15.186 2.911 1.00 91.19 87 GLU A C 1
ATOM 675 O O . GLU A 1 87 ? 8.087 14.938 3.138 1.00 91.19 87 GLU A O 1
ATOM 680 N N . LEU A 1 88 ? 6.263 14.678 1.852 1.00 91.88 88 LEU A N 1
ATOM 681 C CA . LEU A 1 88 ? 6.900 13.787 0.884 1.00 91.88 88 LEU A CA 1
ATOM 682 C C . LEU A 1 88 ? 8.012 14.490 0.099 1.00 91.88 88 LEU A C 1
ATOM 684 O O . LEU A 1 88 ? 9.046 13.877 -0.174 1.00 91.88 88 LEU A O 1
ATOM 688 N N . SER A 1 89 ? 7.840 15.775 -0.215 1.00 86.00 89 SER A N 1
ATOM 689 C CA . SER A 1 89 ? 8.851 16.584 -0.908 1.00 86.00 89 SER A CA 1
ATOM 690 C C . SER A 1 89 ? 10.100 16.802 -0.045 1.00 86.00 89 SER A C 1
ATOM 692 O O . SER A 1 89 ? 11.222 16.776 -0.556 1.00 86.00 89 SER A O 1
ATOM 694 N N . PHE A 1 90 ? 9.939 16.889 1.280 1.00 87.56 90 PHE A N 1
ATOM 695 C CA . PHE A 1 90 ? 11.046 16.953 2.242 1.00 87.56 90 PHE A CA 1
ATOM 696 C C . PHE A 1 90 ? 11.724 15.603 2.531 1.00 87.56 90 PHE A C 1
ATOM 698 O O . PHE A 1 90 ? 12.642 15.534 3.347 1.00 87.56 90 PHE A O 1
ATOM 705 N N . GLY A 1 91 ? 11.344 14.536 1.824 1.00 84.12 91 GLY A N 1
ATOM 706 C CA . GLY A 1 91 ? 12.014 13.236 1.896 1.00 84.12 91 GLY A CA 1
ATOM 707 C C . GLY A 1 91 ? 11.283 12.185 2.728 1.00 84.12 91 GLY A C 1
ATOM 708 O O . GLY A 1 91 ? 11.828 11.099 2.938 1.00 84.12 91 GLY A O 1
ATOM 709 N N . ALA A 1 92 ? 10.049 12.449 3.170 1.00 89.75 92 ALA A N 1
ATOM 710 C CA . ALA A 1 92 ? 9.212 11.384 3.707 1.00 89.75 92 ALA A CA 1
ATOM 711 C C . ALA A 1 92 ? 8.929 10.321 2.627 1.00 89.75 92 ALA A C 1
ATOM 713 O O . ALA A 1 92 ? 8.854 10.606 1.430 1.00 89.75 92 ALA A O 1
ATOM 714 N N . SER A 1 93 ? 8.778 9.068 3.059 1.00 91.00 93 SER A N 1
ATOM 715 C CA . SER A 1 93 ? 8.496 7.929 2.178 1.00 91.00 93 SER A CA 1
ATOM 716 C C . SER A 1 93 ? 7.016 7.565 2.196 1.00 91.00 93 SER A C 1
ATOM 718 O O . SER A 1 93 ? 6.380 7.596 3.248 1.00 91.00 93 SER A O 1
ATOM 720 N N . PHE A 1 94 ? 6.492 7.127 1.049 1.00 92.38 94 PHE A N 1
ATOM 721 C CA . PHE A 1 94 ? 5.126 6.618 0.934 1.00 92.38 94 PHE A CA 1
ATOM 722 C C . PHE A 1 94 ? 5.117 5.144 0.513 1.00 92.38 94 PHE A C 1
ATOM 724 O O . PHE A 1 94 ? 5.717 4.755 -0.497 1.00 92.38 94 PHE A O 1
ATOM 731 N N . TYR A 1 95 ? 4.387 4.318 1.262 1.00 92.25 95 TYR A N 1
ATOM 732 C CA . TYR A 1 95 ? 4.356 2.868 1.080 1.00 92.25 95 TYR A CA 1
ATOM 733 C C . TYR A 1 95 ? 3.029 2.384 0.495 1.00 92.25 95 TYR A C 1
ATOM 735 O O . TYR A 1 95 ? 1.990 3.018 0.634 1.00 92.25 95 TYR A O 1
ATOM 743 N N . CYS A 1 96 ? 3.073 1.259 -0.213 1.00 91.50 96 CYS A N 1
ATOM 744 C CA . CYS A 1 96 ? 1.905 0.640 -0.819 1.00 91.50 96 CYS A CA 1
ATOM 745 C C . CYS A 1 96 ? 1.189 -0.290 0.169 1.00 91.50 96 CYS A C 1
ATOM 747 O O . CYS A 1 96 ? 1.834 -1.102 0.832 1.00 91.50 96 CYS A O 1
ATOM 749 N N . HIS A 1 97 ? -0.144 -0.240 0.188 1.00 89.88 97 HIS A N 1
ATOM 750 C CA . HIS A 1 97 ? -0.987 -1.092 1.031 1.00 89.88 97 HIS A CA 1
ATOM 751 C C . HIS A 1 97 ? -1.328 -2.466 0.430 1.00 89.88 97 HIS A C 1
ATOM 753 O O . HIS A 1 97 ? -1.896 -3.319 1.108 1.00 89.88 97 HIS A O 1
ATOM 759 N N . LYS A 1 98 ? -0.995 -2.732 -0.840 1.00 90.88 98 LYS A N 1
ATOM 760 C CA . LYS A 1 98 ? -1.253 -4.046 -1.458 1.00 90.88 98 LYS A CA 1
ATOM 761 C C . LYS A 1 98 ? -0.441 -5.137 -0.757 1.00 90.88 98 LYS A C 1
ATOM 763 O O . LYS A 1 98 ? 0.789 -5.074 -0.719 1.00 90.88 98 LYS A O 1
ATOM 768 N N . GLY A 1 99 ? -1.115 -6.163 -0.246 1.00 91.94 99 GLY A N 1
ATOM 769 C CA . GLY A 1 99 ? -0.493 -7.196 0.584 1.00 91.94 99 GLY A CA 1
ATOM 770 C C . GLY A 1 99 ? -0.251 -6.781 2.039 1.00 91.94 99 GLY A C 1
ATOM 771 O O . GLY A 1 99 ? 0.423 -7.512 2.760 1.00 91.94 99 GLY A O 1
ATOM 772 N N . VAL A 1 100 ? -0.778 -5.637 2.485 1.00 93.31 100 VAL A N 1
ATOM 773 C CA . VAL A 1 100 ? -0.763 -5.208 3.891 1.00 93.31 100 VAL A CA 1
ATOM 774 C C . VAL A 1 100 ? -2.107 -5.575 4.532 1.00 93.31 100 VAL A C 1
ATOM 776 O O . VAL A 1 100 ? -3.140 -5.440 3.871 1.00 93.31 100 VAL A O 1
ATOM 779 N N . PRO A 1 101 ? -2.131 -6.072 5.785 1.00 94.38 101 PRO A N 1
ATOM 780 C CA . PRO A 1 101 ? -3.389 -6.345 6.467 1.00 94.38 101 PRO A CA 1
ATOM 781 C C . PRO A 1 101 ? -4.273 -5.096 6.562 1.00 94.38 101 PRO A C 1
ATOM 783 O O . PRO A 1 101 ? -3.788 -4.008 6.870 1.00 94.38 101 PRO A O 1
ATOM 786 N N . VAL A 1 102 ? -5.570 -5.274 6.332 1.00 93.06 102 VAL A N 1
ATOM 787 C CA . VAL A 1 102 ? -6.601 -4.251 6.529 1.00 93.06 102 VAL A CA 1
ATOM 788 C C . VAL A 1 102 ? -6.959 -4.173 8.011 1.00 93.06 102 VAL A C 1
ATOM 790 O O . VAL A 1 102 ? -7.271 -5.191 8.632 1.00 93.06 102 VAL A O 1
ATOM 793 N N . THR A 1 103 ? -6.960 -2.955 8.547 1.00 91.06 103 THR A N 1
ATOM 794 C CA . THR A 1 103 ? -7.320 -2.638 9.933 1.00 91.06 103 THR A CA 1
ATOM 795 C C . THR A 1 103 ? -8.136 -1.346 9.932 1.00 91.06 103 THR A C 1
ATOM 797 O O . THR A 1 103 ? -7.575 -0.274 10.132 1.00 91.06 103 THR A O 1
ATOM 800 N N . PRO A 1 104 ? -9.463 -1.408 9.716 1.00 83.62 104 PRO A N 1
ATOM 801 C CA . PRO A 1 104 ? -10.274 -0.212 9.472 1.00 83.62 104 PRO A CA 1
ATOM 802 C C . PRO A 1 104 ? -10.311 0.791 10.629 1.00 83.62 104 PRO A C 1
ATOM 804 O O . PRO A 1 104 ? -10.630 1.951 10.414 1.00 83.62 104 PRO A O 1
ATOM 807 N N . GLY A 1 105 ? -10.002 0.341 11.848 1.00 81.75 105 GLY A N 1
ATOM 808 C CA . GLY A 1 105 ? -9.908 1.200 13.028 1.00 81.75 105 GLY A CA 1
ATOM 809 C C . GLY A 1 105 ? -8.543 1.868 13.228 1.00 81.75 105 GLY A C 1
ATOM 810 O O . GLY A 1 105 ? -8.390 2.586 14.210 1.00 81.75 105 GLY A O 1
ATOM 811 N N . SER A 1 106 ? -7.543 1.614 12.372 1.00 83.94 106 SER A N 1
ATOM 812 C CA . SER A 1 106 ? -6.264 2.331 12.431 1.00 83.94 106 SER A CA 1
ATOM 813 C C . SER A 1 106 ? -6.352 3.660 11.683 1.00 83.94 106 SER A C 1
ATOM 815 O O . SER A 1 106 ? -7.161 3.815 10.770 1.00 83.94 106 SER A O 1
ATOM 817 N N . GLU A 1 107 ? -5.477 4.604 12.036 1.00 79.38 107 GLU A N 1
ATOM 818 C CA . GLU A 1 107 ? -5.400 5.939 11.420 1.00 79.38 107 GLU A CA 1
ATOM 819 C C . GLU A 1 107 ? -5.332 5.890 9.886 1.00 79.38 107 GLU A C 1
ATOM 821 O O . GLU A 1 107 ? -5.864 6.754 9.197 1.00 79.38 107 GLU A O 1
ATOM 826 N N . HIS A 1 108 ? -4.698 4.852 9.342 1.00 79.69 108 HIS A N 1
ATOM 827 C CA . HIS A 1 108 ? -4.477 4.698 7.909 1.00 79.69 108 HIS A CA 1
ATOM 828 C C . HIS A 1 108 ? -5.200 3.480 7.326 1.00 79.69 108 HIS A C 1
ATOM 830 O O . HIS A 1 108 ? -4.832 3.043 6.244 1.00 79.69 108 HIS A O 1
ATOM 836 N N . GLY A 1 109 ? -6.138 2.852 8.044 1.00 87.62 109 GLY A N 1
ATOM 837 C CA . GLY A 1 109 ? -6.913 1.692 7.573 1.00 87.62 109 GLY A CA 1
ATOM 838 C C . GLY A 1 109 ? -6.128 0.390 7.320 1.00 87.62 109 GLY A C 1
ATOM 839 O O . GLY A 1 109 ? -6.716 -0.625 6.938 1.00 87.62 109 GLY A O 1
ATOM 840 N N . PHE A 1 110 ? -4.811 0.381 7.542 1.00 91.38 110 PHE A N 1
ATOM 841 C CA . PHE A 1 110 ? -3.917 -0.759 7.318 1.00 91.38 110 PHE A CA 1
ATOM 842 C C . PHE A 1 110 ? -2.956 -0.965 8.499 1.00 91.38 110 PHE A C 1
ATOM 844 O O . PHE A 1 110 ? -2.634 -0.025 9.227 1.00 91.38 110 PHE A O 1
ATOM 851 N N . ASP A 1 111 ? -2.489 -2.201 8.682 1.00 92.31 111 ASP A N 1
ATOM 852 C CA . ASP A 1 111 ? -1.499 -2.601 9.694 1.00 92.31 111 ASP A CA 1
ATOM 853 C C . ASP A 1 111 ? -0.114 -2.758 9.055 1.00 92.31 111 ASP A C 1
ATOM 855 O O . ASP A 1 111 ? 0.336 -3.852 8.692 1.00 92.31 111 ASP A O 1
ATOM 859 N N . TYR A 1 112 ? 0.548 -1.623 8.838 1.00 91.69 112 TYR A N 1
ATOM 860 C CA . TYR A 1 112 ? 1.903 -1.608 8.304 1.00 91.69 112 TYR A CA 1
ATOM 861 C C . TYR A 1 112 ? 2.899 -2.199 9.316 1.00 91.69 112 TYR A C 1
ATOM 863 O O . TYR A 1 112 ? 2.846 -1.866 10.497 1.00 91.69 112 TYR A O 1
ATOM 871 N N . PRO A 1 113 ? 3.873 -3.020 8.875 1.00 90.06 113 PRO A N 1
ATOM 872 C CA . PRO A 1 113 ? 4.915 -3.543 9.751 1.00 90.06 113 PRO A CA 1
ATOM 873 C C . PRO A 1 113 ? 5.659 -2.453 10.539 1.00 90.06 113 PRO A C 1
ATOM 875 O O . PRO A 1 113 ? 6.408 -1.660 9.965 1.00 90.06 113 PRO A O 1
ATOM 878 N N . GLN A 1 114 ? 5.525 -2.484 11.864 1.00 91.31 114 GLN A N 1
ATOM 879 C CA . GLN A 1 114 ? 6.188 -1.576 12.803 1.00 91.31 114 GLN A CA 1
ATOM 880 C C . GLN A 1 114 ? 7.022 -2.341 13.844 1.00 91.31 114 GLN A C 1
ATOM 882 O O . GLN A 1 114 ? 6.820 -3.534 14.092 1.00 91.31 114 GLN A O 1
ATOM 887 N N . SER A 1 115 ? 8.015 -1.667 14.426 1.00 89.69 115 SER A N 1
ATOM 888 C CA . SER A 1 115 ? 8.758 -2.145 15.593 1.00 89.69 115 SER A CA 1
ATOM 889 C C . SER A 1 115 ? 7.866 -2.133 16.841 1.00 89.69 115 SER A C 1
ATOM 891 O O . SER A 1 115 ? 6.783 -1.554 16.850 1.00 89.69 115 SER A O 1
ATOM 893 N N . LYS A 1 116 ? 8.358 -2.697 17.953 1.00 87.56 116 LYS A N 1
ATOM 894 C CA . LYS A 1 116 ? 7.681 -2.581 19.260 1.00 87.56 116 LYS A CA 1
ATOM 895 C C . LYS A 1 116 ? 7.510 -1.128 19.733 1.00 87.56 116 LYS A C 1
ATOM 897 O O . LYS A 1 116 ? 6.666 -0.874 20.577 1.00 87.56 116 LYS A O 1
ATOM 902 N N . SER A 1 117 ? 8.312 -0.204 19.204 1.00 87.00 117 SER A N 1
ATOM 903 C CA . SER A 1 117 ? 8.251 1.232 19.491 1.00 87.00 117 SER A CA 1
ATOM 904 C C . SER A 1 117 ? 7.391 2.020 18.492 1.00 87.00 117 SER A C 1
ATOM 906 O O . SER A 1 117 ? 7.437 3.243 18.503 1.00 87.00 117 SER A O 1
ATOM 908 N N . GLY A 1 118 ? 6.642 1.347 17.607 1.00 83.50 118 GLY A N 1
ATOM 909 C CA . GLY A 1 118 ? 5.770 1.996 16.618 1.00 83.50 118 GLY A CA 1
ATOM 910 C C . GLY A 1 118 ? 6.495 2.543 15.382 1.00 83.50 118 GLY A C 1
ATOM 911 O O . GLY A 1 118 ? 5.878 3.172 14.530 1.00 83.50 118 GLY A O 1
ATOM 912 N N . ILE A 1 119 ? 7.800 2.292 15.240 1.00 85.94 119 ILE A N 1
ATOM 913 C CA . ILE A 1 119 ? 8.589 2.805 14.112 1.00 85.94 119 ILE A CA 1
ATOM 914 C C . ILE A 1 119 ? 8.397 1.889 12.892 1.00 85.94 119 ILE A C 1
ATOM 916 O O . ILE A 1 119 ? 8.601 0.676 13.023 1.00 85.94 119 ILE A O 1
ATOM 920 N N . PRO A 1 120 ? 8.066 2.418 11.697 1.00 87.19 120 PRO A N 1
ATOM 921 C CA . PRO A 1 120 ? 7.943 1.617 10.481 1.00 87.19 120 PRO A CA 1
ATOM 922 C C . PRO A 1 120 ? 9.203 0.794 10.180 1.00 87.19 120 PRO A C 1
ATOM 924 O O . PRO A 1 120 ? 10.321 1.310 10.137 1.00 87.19 120 PRO A O 1
ATOM 927 N N . ILE A 1 121 ? 9.036 -0.504 9.923 1.00 90.44 121 ILE A N 1
ATOM 928 C CA . ILE A 1 121 ? 10.138 -1.387 9.527 1.00 90.44 121 ILE A CA 1
ATOM 929 C C . ILE A 1 121 ? 10.300 -1.290 8.009 1.00 90.44 121 ILE A C 1
ATOM 931 O O . ILE A 1 121 ? 9.776 -2.121 7.269 1.00 90.44 121 ILE A O 1
ATOM 935 N N . THR A 1 122 ? 11.049 -0.290 7.545 1.00 87.94 122 THR A N 1
ATOM 936 C CA . THR A 1 122 ? 11.224 0.054 6.117 1.00 87.94 122 THR A CA 1
ATOM 937 C C . THR A 1 122 ? 11.580 -1.142 5.229 1.00 87.94 122 THR A C 1
ATOM 939 O O . THR A 1 122 ? 10.949 -1.351 4.199 1.00 87.94 122 THR A O 1
ATOM 942 N N . ARG A 1 123 ? 12.477 -2.031 5.680 1.00 87.62 123 ARG A N 1
ATOM 943 C CA . ARG A 1 123 ? 12.848 -3.280 4.973 1.00 87.62 123 ARG A CA 1
ATOM 944 C C . ARG A 1 123 ? 11.713 -4.300 4.788 1.00 87.62 123 ARG A C 1
ATOM 946 O O . ARG A 1 123 ? 11.935 -5.368 4.230 1.00 87.62 123 ARG A O 1
ATOM 953 N N . LYS A 1 124 ? 10.528 -4.056 5.348 1.00 88.94 124 LYS A N 1
ATOM 954 C CA . LYS A 1 124 ? 9.324 -4.886 5.194 1.00 88.94 124 LYS A CA 1
ATOM 955 C C . LYS A 1 124 ? 8.220 -4.165 4.422 1.00 88.94 124 LYS A C 1
ATOM 957 O O . LYS A 1 124 ? 7.136 -4.730 4.303 1.00 88.94 124 LYS A O 1
ATOM 962 N N . LEU A 1 125 ? 8.483 -2.962 3.921 1.00 90.81 125 LEU A N 1
ATOM 963 C CA . LEU A 1 125 ? 7.520 -2.113 3.238 1.00 90.81 125 LEU A CA 1
ATOM 964 C C . LEU A 1 125 ? 7.875 -1.997 1.756 1.00 90.81 125 LEU A C 1
ATOM 966 O O . LEU A 1 125 ? 9.044 -1.966 1.384 1.00 90.81 125 LEU A O 1
ATOM 970 N N . ARG A 1 126 ? 6.846 -1.938 0.911 1.00 92.44 126 ARG A N 1
ATOM 971 C CA . ARG A 1 126 ? 6.981 -1.707 -0.529 1.00 92.44 126 ARG A CA 1
ATOM 972 C C . ARG A 1 126 ? 6.751 -0.229 -0.808 1.00 92.44 126 ARG A C 1
ATOM 974 O O . ARG A 1 126 ? 5.699 0.285 -0.431 1.00 92.44 126 ARG A O 1
ATOM 981 N N . LEU A 1 127 ? 7.674 0.447 -1.489 1.00 93.69 127 LEU A N 1
ATOM 982 C CA . LEU A 1 127 ? 7.446 1.827 -1.930 1.00 93.69 127 LEU A CA 1
ATOM 983 C C . LEU A 1 127 ? 6.291 1.895 -2.937 1.00 93.69 127 LEU A C 1
ATOM 985 O O . LEU A 1 127 ? 6.121 1.021 -3.791 1.00 93.69 127 LEU A O 1
ATOM 989 N N . CYS A 1 128 ? 5.473 2.937 -2.832 1.00 94.06 128 CYS A N 1
ATOM 990 C CA . CYS A 1 128 ? 4.360 3.145 -3.748 1.00 94.06 128 CYS A CA 1
ATOM 991 C C . CYS A 1 128 ? 4.866 3.632 -5.112 1.00 94.06 128 CYS A C 1
ATOM 993 O O . CYS A 1 128 ? 5.543 4.653 -5.197 1.00 94.06 128 CYS A O 1
ATOM 995 N N .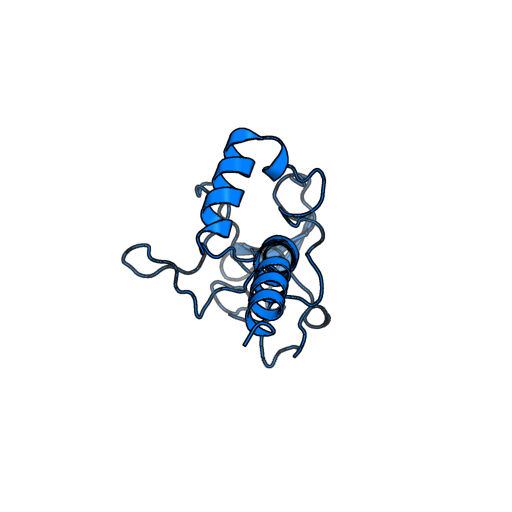 ARG A 1 129 ? 4.490 2.946 -6.202 1.00 95.19 129 ARG A N 1
ATOM 996 C CA . ARG A 1 129 ? 4.867 3.379 -7.559 1.00 95.19 129 ARG A CA 1
ATOM 997 C C . ARG A 1 129 ? 4.298 4.755 -7.915 1.00 95.19 129 ARG A C 1
ATOM 999 O O . ARG A 1 129 ? 4.983 5.524 -8.572 1.00 95.19 129 ARG A O 1
ATOM 1006 N N . GLY A 1 130 ? 3.083 5.076 -7.462 1.00 93.75 130 GLY A N 1
ATOM 1007 C CA . GLY A 1 130 ? 2.499 6.408 -7.652 1.00 93.75 130 GLY A CA 1
ATOM 1008 C C . GLY A 1 130 ? 3.364 7.502 -7.027 1.00 93.75 130 GLY A C 1
ATOM 1009 O O . GLY A 1 130 ? 3.746 8.437 -7.712 1.00 93.75 130 GLY A O 1
ATOM 1010 N N . TYR A 1 131 ? 3.780 7.309 -5.774 1.00 94.25 131 TYR A N 1
ATOM 1011 C CA . TYR A 1 131 ? 4.719 8.202 -5.089 1.00 94.25 131 TYR A CA 1
ATOM 1012 C C . TYR A 1 131 ? 6.058 8.335 -5.823 1.00 94.25 131 TYR A C 1
ATOM 1014 O O . TYR A 1 131 ? 6.531 9.449 -6.034 1.00 94.25 131 TYR A O 1
ATOM 1022 N N . LEU A 1 132 ? 6.650 7.214 -6.252 1.00 93.19 132 LEU A N 1
ATOM 1023 C CA . LEU A 1 132 ? 7.907 7.243 -7.001 1.00 93.19 132 LEU A CA 1
ATOM 1024 C C . LEU A 1 132 ? 7.781 8.072 -8.282 1.00 93.19 132 LEU A C 1
ATOM 1026 O O . LEU A 1 132 ? 8.668 8.861 -8.584 1.00 93.19 132 LEU A O 1
ATOM 1030 N N . ASN A 1 133 ? 6.672 7.925 -9.006 1.00 92.75 133 ASN A N 1
ATOM 1031 C CA . ASN A 1 133 ? 6.431 8.669 -10.238 1.00 92.75 133 ASN A CA 1
ATOM 1032 C C . ASN A 1 133 ? 6.137 10.154 -9.980 1.00 92.75 133 ASN A C 1
ATOM 1034 O O . ASN A 1 133 ? 6.536 10.991 -10.780 1.00 92.75 133 ASN A O 1
ATOM 1038 N N . SER A 1 134 ? 5.428 10.480 -8.897 1.00 88.88 134 SER A N 1
ATOM 1039 C CA . SER A 1 134 ? 4.972 11.846 -8.617 1.00 88.88 134 SER A CA 1
ATOM 1040 C C . SER A 1 134 ? 6.002 12.717 -7.902 1.00 88.88 134 SER A C 1
ATOM 1042 O O . SER A 1 134 ? 5.983 13.924 -8.096 1.00 88.88 134 SER A O 1
ATOM 1044 N N . ILE A 1 135 ? 6.861 12.130 -7.065 1.00 89.38 135 ILE A N 1
ATOM 1045 C CA . ILE A 1 135 ? 7.783 12.880 -6.196 1.00 89.38 135 ILE A CA 1
ATOM 1046 C C . ILE A 1 135 ? 9.239 12.578 -6.543 1.00 89.38 135 ILE A C 1
ATOM 1048 O O . ILE A 1 135 ? 10.031 13.483 -6.786 1.00 89.38 135 ILE A O 1
ATOM 1052 N N . VAL A 1 136 ? 9.608 11.295 -6.567 1.00 84.19 136 VAL A N 1
ATOM 1053 C CA . VAL A 1 136 ? 11.021 10.896 -6.655 1.00 84.19 136 VAL A CA 1
ATOM 1054 C C . VAL A 1 136 ? 11.569 11.061 -8.072 1.00 84.19 136 VAL A C 1
ATOM 1056 O O . VAL A 1 136 ? 12.669 11.574 -8.238 1.00 84.19 136 VAL A O 1
ATOM 1059 N N . GLY A 1 137 ? 10.808 10.654 -9.089 1.00 83.12 137 GLY A N 1
ATOM 1060 C CA . GLY A 1 137 ? 11.203 10.760 -10.496 1.00 83.12 137 GLY A CA 1
ATOM 1061 C C . GLY A 1 137 ? 11.554 12.193 -10.916 1.00 83.12 137 GLY A C 1
ATOM 1062 O O . GLY A 1 137 ? 12.678 12.405 -11.369 1.00 83.12 137 GLY A O 1
ATOM 1063 N N . PRO A 1 138 ? 10.650 13.176 -10.727 1.00 84.44 138 PRO A N 1
ATOM 1064 C CA . PRO A 1 138 ? 10.930 14.579 -11.034 1.00 84.44 138 PRO A CA 1
ATOM 1065 C C . PRO A 1 138 ? 12.157 15.114 -10.290 1.00 84.44 138 PRO A C 1
ATOM 1067 O O . PRO A 1 138 ? 13.052 15.673 -10.912 1.00 84.44 138 PRO A O 1
ATOM 1070 N N . ARG A 1 139 ? 12.266 14.836 -8.986 1.00 80.38 139 ARG A N 1
ATOM 1071 C CA . ARG A 1 139 ? 13.402 15.276 -8.166 1.00 80.38 139 ARG A CA 1
ATOM 1072 C C . ARG A 1 139 ? 14.742 14.725 -8.655 1.00 80.38 139 ARG A C 1
ATOM 1074 O O . ARG A 1 139 ? 15.736 15.441 -8.665 1.00 80.38 139 ARG A O 1
ATOM 1081 N N . LEU A 1 140 ? 14.794 13.450 -9.047 1.00 77.88 140 LEU A N 1
ATOM 1082 C CA . LEU A 1 140 ? 16.015 12.862 -9.605 1.00 77.88 140 LEU A CA 1
ATOM 1083 C C . LEU A 1 140 ? 16.382 13.490 -10.952 1.00 77.88 140 LEU A C 1
ATOM 1085 O O . LEU A 1 140 ? 17.567 13.658 -11.229 1.00 77.88 140 LEU A O 1
ATOM 1089 N N . ALA A 1 141 ? 15.391 13.845 -11.773 1.00 80.25 141 ALA A N 1
ATOM 1090 C CA . ALA A 1 141 ? 15.629 14.539 -13.033 1.00 80.25 141 ALA A CA 1
ATOM 1091 C C . ALA A 1 141 ? 16.188 15.954 -12.801 1.00 80.25 141 ALA A C 1
ATOM 1093 O O . ALA A 1 141 ? 17.172 16.313 -13.438 1.00 80.25 141 ALA A O 1
ATOM 1094 N N . GLU A 1 142 ? 15.634 16.706 -11.846 1.00 77.50 142 GLU A N 1
ATOM 1095 C CA . GLU A 1 142 ? 16.137 18.027 -11.434 1.00 77.50 142 GLU A CA 1
ATOM 1096 C C . GLU A 1 142 ? 17.581 17.944 -10.919 1.00 77.50 142 GLU A C 1
ATOM 1098 O O . GLU A 1 142 ? 18.461 18.627 -11.430 1.00 77.50 142 GLU A O 1
ATOM 1103 N N . MET A 1 143 ? 17.865 17.021 -9.993 1.00 75.50 143 MET A N 1
ATOM 1104 C CA . MET A 1 143 ? 19.221 16.818 -9.464 1.00 75.50 143 MET A CA 1
ATOM 1105 C C . MET A 1 143 ? 20.234 16.403 -10.540 1.00 75.50 143 MET A C 1
ATOM 1107 O O . MET A 1 143 ? 21.414 16.725 -10.428 1.00 75.50 143 MET A O 1
ATOM 1111 N N . SER A 1 144 ? 19.793 15.656 -11.557 1.00 74.94 144 SER A N 1
ATOM 1112 C CA . SER A 1 144 ? 20.661 15.240 -12.665 1.00 74.94 144 SER A CA 1
ATOM 1113 C C . SER A 1 144 ? 20.924 16.393 -13.637 1.00 74.94 144 SER A C 1
ATOM 1115 O O . SER A 1 144 ? 22.035 16.507 -14.139 1.00 74.94 144 SER A O 1
ATOM 1117 N N . ALA A 1 145 ? 19.936 17.267 -13.855 1.00 70.94 145 ALA A N 1
ATOM 1118 C CA . ALA A 1 145 ? 20.085 18.476 -14.663 1.00 70.94 145 ALA A CA 1
ATOM 1119 C C . ALA A 1 145 ? 21.002 19.515 -13.990 1.00 70.94 145 ALA A C 1
ATOM 1121 O O . ALA A 1 145 ? 21.824 20.135 -14.660 1.00 70.94 145 ALA A O 1
ATOM 1122 N N . ASP A 1 146 ? 20.922 19.655 -12.665 1.00 62.81 146 ASP A N 1
ATOM 1123 C CA . ASP A 1 146 ? 21.789 20.558 -11.895 1.00 62.81 146 ASP A CA 1
ATOM 1124 C C . ASP A 1 146 ? 23.237 20.037 -11.777 1.00 62.81 146 ASP A C 1
ATOM 1126 O O . ASP A 1 146 ? 24.168 20.811 -11.559 1.00 62.81 146 ASP A O 1
ATOM 1130 N N . GLY A 1 147 ? 23.444 18.724 -11.936 1.00 55.19 147 GLY A N 1
ATOM 1131 C CA . GLY A 1 147 ? 24.756 18.070 -11.901 1.00 55.19 147 GLY A CA 1
ATOM 1132 C C . GLY A 1 147 ? 25.549 18.112 -13.215 1.00 55.19 147 GLY A C 1
ATOM 1133 O O . GLY A 1 147 ? 26.732 17.781 -13.202 1.00 55.19 147 GLY A O 1
ATOM 1134 N N . GLU A 1 148 ? 24.937 18.520 -14.332 1.00 49.72 148 GLU A N 1
ATOM 1135 C 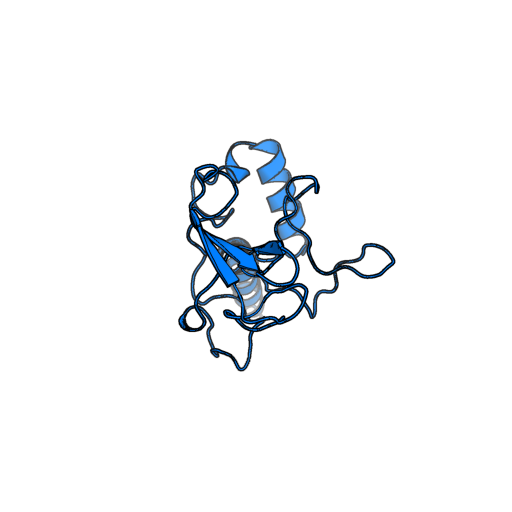CA . GLU A 1 148 ? 25.614 18.717 -15.630 1.00 49.72 148 GLU A CA 1
ATOM 1136 C C . GLU A 1 148 ? 26.246 20.117 -15.781 1.00 49.72 148 GLU A C 1
ATOM 1138 O O . GLU A 1 148 ? 26.856 20.417 -16.807 1.00 49.72 148 GLU A O 1
ATOM 1143 N N . VAL A 1 149 ? 26.156 20.971 -14.754 1.00 48.31 149 VAL A N 1
ATOM 1144 C CA . VAL A 1 149 ? 26.815 22.286 -14.710 1.00 48.31 149 VAL A CA 1
ATOM 1145 C C . VAL A 1 149 ? 28.084 22.213 -13.849 1.00 48.31 149 VAL A C 1
ATOM 1147 O O . VAL A 1 149 ? 28.162 22.818 -12.780 1.00 48.31 149 VAL A O 1
ATOM 1150 N N . ALA A 1 150 ? 29.078 21.439 -14.290 1.00 40.88 150 ALA A N 1
ATOM 1151 C CA . ALA A 1 150 ? 30.425 21.422 -13.709 1.00 40.88 150 ALA A CA 1
ATOM 1152 C C . ALA A 1 150 ? 31.498 21.269 -14.793 1.00 40.88 150 ALA A C 1
ATOM 1154 O O . ALA A 1 150 ? 31.373 20.342 -15.623 1.00 40.88 150 ALA A O 1
#

Organism: NCBI:txid2506423

pLDDT: mean 87.32, std 9.5, range [40.88, 97.75]

Radius of gyration: 16.67 Å; Cα contacts (8 Å, |Δi|>4): 225; chains: 1; bounding box: 49×43×35 Å

Foldseek 3Di:
DAALQAQLPPRDNAWDWDADPPPQQDPRIWIAHPPPRWIAAGDDQQQAPVRPVCRQEAGPDADPQHCLPPPRSVCVPVVSVVVVLVCVLVPDFDFDRHSFTADCPDPRRTDADADPVRHGPVVRTHGGPSSCVPHVVVVVVVVVVVVVPD

Nearest PDB structures (foldseek):
  7m4n-assembly2_B  TM=1.689E-01  e=2.882E+00  Homo sapiens

Secondary structure (DSSP, 8-state):
---TTS-TTT----EEEEE-S-TTTS-SEEEEETTT--EE----GGGSTTGGG-TTSPPSS--TT-TTSTT-GGGSSHHHHHHHHHHHHTT---B--TTSBB-TTSTTSB---B-TTS-B-GGG-PBPHHHIIIIIHHHHHHHHHHTT--

Sequence (150 aa):
MKGADQCPRCASRRHSDVQQDLTKFYATTLRVCGNCGTAWEPFEVSALPHGEEEPLAAFRHP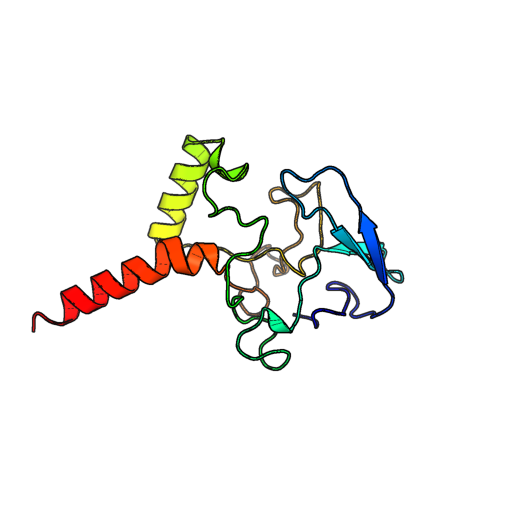CNNCAFRKGSPEQADKDGWESKMIELSFGASFYCHKGVPVTPGSEHGFDYPQSKSGIPITRKLRLCRGYLNSIVGPRLAEMSADGEVA